Protein AF-A0A3S8U665-F1 (afdb_monomer)

Secondary structure (DSSP, 8-state):
--STTT-HHHHIIIIIHHHHHHHHHHHHH-HHHHHH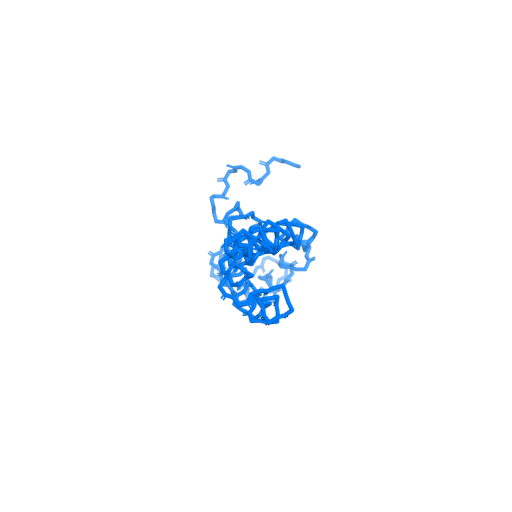HHHHHHHHHHHHHHHHHSPSSB-TTS-BHHHHHHHHHHHTHHHHHHHHHHHHHHHHHHHHHHHHTT--

Radius of gyration: 16.36 Å; Cα contacts (8 Å, |Δi|>4): 133; chains: 1; bounding box: 49×25×46 Å

Sequence (104 aa):
MGAVLHNPLVFVADFILPLVVALLLCLRWGPNRGIVFAVIPALVGVFVLFFFQVSPGVNPDGSGRVASAFGYMTSESIMWIASFLVGAALGSVIWKLRRSGGKG

Organism: NCBI:txid2494374

Mean predicted aligned error: 6.4 Å

Foldseek 3Di:
DPPCVVDVLSVCLQAPLLLQQLQVQCLVPNQPRSLVNSPVSNLVSSLVSLLVVFDQDQPPVRDHSNVVSVVCCVVSVVRSVVNNVNSNVNSNVNNVVVVVVVPD

Structure (mmCIF, N/CA/C/O backbone):
data_AF-A0A3S8U665-F1
#
_entry.id   AF-A0A3S8U665-F1
#
loop_
_atom_site.group_PDB
_atom_site.id
_atom_site.type_symbol
_atom_site.label_atom_id
_atom_site.label_alt_id
_atom_site.label_comp_id
_atom_site.label_asym_id
_atom_site.label_entity_id
_atom_site.label_seq_id
_atom_site.pdbx_PDB_ins_code
_atom_site.Cartn_x
_atom_site.Cartn_y
_atom_site.Cartn_z
_atom_site.occupancy
_atom_site.B_iso_or_equiv
_atom_site.auth_seq_id
_atom_site.auth_comp_id
_atom_site.auth_asym_id
_atom_site.auth_atom_id
_atom_site.pdbx_PDB_model_num
ATOM 1 N N . MET A 1 1 ? 17.014 12.722 -1.456 1.00 42.72 1 MET A N 1
ATOM 2 C CA . MET A 1 1 ? 15.638 13.082 -1.034 1.00 42.72 1 MET A CA 1
ATOM 3 C C . MET A 1 1 ? 14.952 14.117 -1.947 1.00 42.72 1 MET A C 1
ATOM 5 O O . MET A 1 1 ? 13.918 14.636 -1.565 1.00 42.72 1 MET A O 1
ATOM 9 N N . GLY A 1 2 ? 15.461 14.401 -3.161 1.00 43.38 2 GLY A N 1
ATOM 10 C CA . GLY A 1 2 ? 14.847 15.375 -4.086 1.00 43.38 2 GLY A CA 1
ATOM 11 C C . GLY A 1 2 ? 13.966 14.786 -5.198 1.00 43.38 2 GLY A C 1
ATOM 12 O O . GLY A 1 2 ? 13.278 15.535 -5.868 1.00 43.38 2 GLY A O 1
ATOM 13 N N . ALA 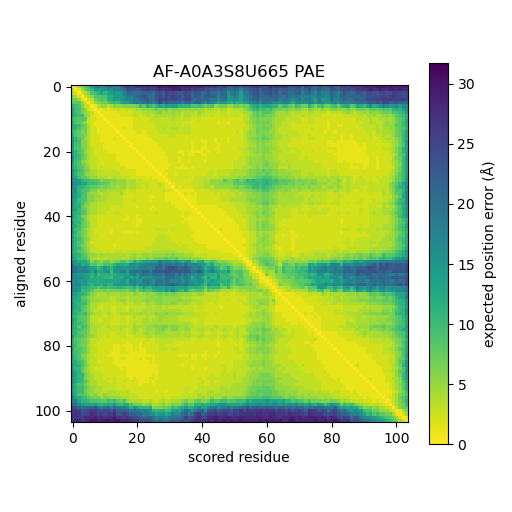A 1 3 ? 13.956 13.465 -5.414 1.00 50.31 3 ALA A N 1
ATOM 14 C CA . ALA A 1 3 ? 13.250 12.856 -6.553 1.00 50.31 3 ALA A CA 1
ATOM 15 C C . ALA A 1 3 ? 11.736 12.655 -6.325 1.00 50.31 3 ALA A C 1
ATOM 17 O O . ALA A 1 3 ? 10.954 12.692 -7.272 1.00 50.31 3 ALA A O 1
ATOM 18 N N . VAL A 1 4 ? 11.321 12.493 -5.065 1.00 51.25 4 VAL A N 1
ATOM 19 C CA . VAL A 1 4 ? 9.952 12.106 -4.673 1.00 51.25 4 VAL A CA 1
ATOM 20 C C . VAL A 1 4 ? 8.900 13.157 -5.060 1.00 51.25 4 VAL A C 1
ATOM 22 O O . VAL A 1 4 ? 7.766 12.809 -5.367 1.00 51.25 4 VAL A O 1
ATOM 25 N N . LEU A 1 5 ? 9.275 14.441 -5.102 1.00 53.88 5 LEU A N 1
ATOM 26 C CA . LEU A 1 5 ? 8.357 15.545 -5.422 1.00 53.88 5 LEU A CA 1
ATOM 27 C C . LEU A 1 5 ? 8.282 15.888 -6.919 1.00 53.88 5 LEU A C 1
ATOM 29 O O . LEU A 1 5 ? 7.372 16.604 -7.325 1.00 53.88 5 LEU A O 1
ATOM 33 N N . HIS A 1 6 ? 9.206 15.390 -7.748 1.00 62.78 6 HIS A N 1
ATOM 34 C CA . HIS A 1 6 ? 9.265 15.747 -9.172 1.00 62.78 6 HIS A CA 1
ATOM 35 C C . HIS A 1 6 ? 8.542 14.752 -10.085 1.00 62.78 6 HIS A C 1
ATOM 37 O O . HIS A 1 6 ? 8.178 15.114 -11.203 1.00 62.78 6 HIS A O 1
ATOM 43 N N . ASN A 1 7 ? 8.307 13.518 -9.624 1.00 78.12 7 ASN A N 1
ATOM 44 C CA . ASN A 1 7 ? 7.566 12.518 -10.384 1.00 78.12 7 ASN A CA 1
ATOM 45 C C . ASN A 1 7 ? 6.221 12.211 -9.698 1.00 78.12 7 ASN A C 1
ATOM 47 O O . ASN A 1 7 ? 6.203 11.528 -8.671 1.00 78.12 7 ASN A O 1
ATOM 51 N N . PRO A 1 8 ? 5.086 12.672 -10.259 1.00 84.19 8 PRO A N 1
ATOM 52 C CA . PRO A 1 8 ? 3.780 12.489 -9.632 1.00 84.19 8 PRO A CA 1
ATOM 53 C C . PRO A 1 8 ? 3.405 11.010 -9.481 1.00 84.19 8 PRO A C 1
ATOM 55 O O . PRO A 1 8 ? 2.695 10.659 -8.544 1.00 84.19 8 PRO A O 1
ATOM 58 N N . LEU A 1 9 ? 3.907 10.121 -10.346 1.00 86.31 9 LEU A N 1
ATOM 59 C CA . LEU A 1 9 ? 3.642 8.687 -10.228 1.00 86.31 9 LEU A CA 1
ATOM 60 C C . LEU A 1 9 ? 4.358 8.069 -9.024 1.00 86.31 9 LEU A C 1
ATOM 62 O O . LEU A 1 9 ? 3.783 7.185 -8.393 1.00 86.31 9 LEU A O 1
ATOM 66 N N . VAL A 1 10 ? 5.575 8.528 -8.703 1.00 86.50 10 VAL A N 1
ATOM 67 C CA . VAL A 1 10 ? 6.343 8.059 -7.531 1.00 86.50 10 VAL A CA 1
ATOM 68 C C . VAL A 1 10 ? 5.597 8.449 -6.268 1.00 86.50 10 VAL A C 1
ATOM 70 O O . VAL A 1 10 ? 5.264 7.596 -5.455 1.00 86.50 10 VAL A O 1
ATOM 73 N N . PHE A 1 11 ? 5.199 9.717 -6.171 1.00 89.69 11 PHE A N 1
ATOM 74 C CA . PHE A 1 11 ? 4.417 10.202 -5.040 1.00 89.69 11 PHE A CA 1
ATOM 75 C C . PHE A 1 11 ? 3.097 9.431 -4.855 1.00 89.69 11 PHE A C 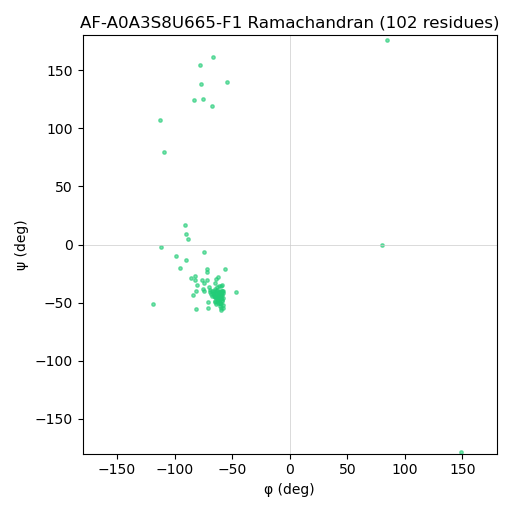1
ATOM 77 O O . PHE A 1 11 ? 2.714 9.085 -3.735 1.00 89.69 11 PHE A O 1
ATOM 84 N N . VAL A 1 12 ? 2.393 9.125 -5.949 1.00 92.50 12 VAL A N 1
ATOM 85 C CA . VAL A 1 12 ? 1.149 8.348 -5.875 1.00 92.50 12 VAL A CA 1
ATOM 86 C C . VAL A 1 12 ? 1.411 6.906 -5.433 1.00 92.50 12 VAL A C 1
ATOM 88 O O . VAL A 1 12 ? 0.637 6.393 -4.624 1.00 92.50 12 VAL A O 1
ATOM 91 N N . ALA A 1 13 ? 2.480 6.272 -5.920 1.00 92.00 13 ALA A N 1
ATOM 92 C CA . ALA A 1 13 ? 2.859 4.913 -5.535 1.00 92.00 13 ALA A CA 1
ATOM 93 C C . ALA A 1 13 ? 3.285 4.830 -4.062 1.00 92.00 13 ALA A C 1
ATOM 95 O O . ALA A 1 13 ? 2.856 3.923 -3.353 1.00 92.00 13 ALA A O 1
ATOM 96 N N . ASP A 1 14 ? 4.057 5.808 -3.592 1.00 92.06 14 ASP A N 1
ATOM 97 C CA . ASP A 1 14 ? 4.641 5.798 -2.251 1.00 92.06 14 ASP A CA 1
ATOM 98 C C . ASP A 1 14 ? 3.666 6.242 -1.161 1.00 92.06 14 AS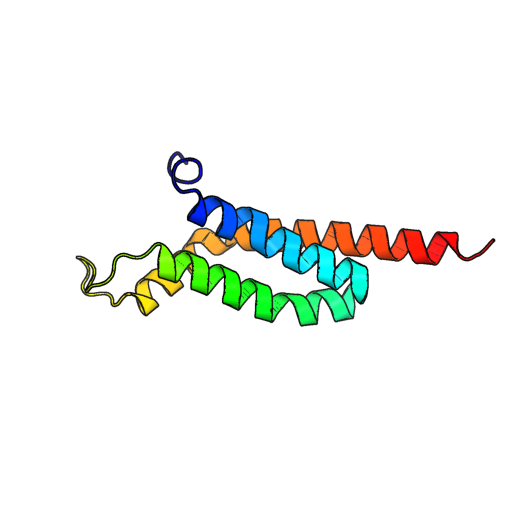P A C 1
ATOM 100 O O . ASP A 1 14 ? 3.705 5.737 -0.039 1.00 92.06 14 ASP A O 1
ATOM 104 N N . PHE A 1 15 ? 2.772 7.185 -1.462 1.00 94.38 15 PHE A N 1
ATOM 105 C CA . PHE A 1 15 ? 1.948 7.819 -0.430 1.00 94.38 15 PHE A CA 1
ATOM 106 C C . PHE A 1 15 ? 0.463 7.601 -0.633 1.00 94.38 15 PHE A C 1
ATOM 108 O O . PHE A 1 15 ? -0.233 7.188 0.292 1.00 94.38 15 PHE A O 1
ATOM 115 N N . ILE A 1 16 ? -0.047 7.883 -1.827 1.00 95.44 16 ILE A N 1
ATOM 116 C CA . ILE A 1 16 ? -1.491 8.042 -2.016 1.00 95.44 16 ILE A CA 1
ATOM 117 C C . ILE A 1 16 ? -2.189 6.696 -2.154 1.00 95.44 16 ILE A C 1
ATOM 119 O O . ILE A 1 16 ? -3.117 6.394 -1.402 1.00 95.44 16 ILE A O 1
ATOM 123 N N . LEU A 1 17 ? -1.747 5.876 -3.101 1.00 96.12 17 LEU A N 1
ATOM 124 C CA . LEU A 1 17 ? -2.371 4.596 -3.397 1.00 96.12 17 LEU A CA 1
ATOM 125 C C . LEU A 1 17 ? -2.381 3.646 -2.181 1.00 96.12 17 LEU A C 1
ATOM 127 O O . LEU A 1 17 ? -3.476 3.223 -1.796 1.00 96.12 17 LEU A O 1
ATOM 131 N N . PRO A 1 18 ? -1.236 3.307 -1.550 1.00 96.44 18 PRO A N 1
ATOM 132 C CA . PRO A 1 18 ? -1.219 2.389 -0.410 1.00 96.44 18 PRO A CA 1
ATOM 133 C C . PRO A 1 18 ? -2.087 2.889 0.751 1.00 96.44 18 PRO A C 1
ATOM 135 O O . PRO A 1 18 ? -2.818 2.100 1.354 1.00 96.44 18 PRO A O 1
ATOM 138 N N . LEU A 1 19 ? -2.068 4.198 1.025 1.00 97.56 19 LEU A N 1
ATOM 139 C CA . LEU A 1 19 ? -2.868 4.818 2.079 1.00 97.56 19 LEU A CA 1
ATOM 140 C C . LEU A 1 19 ? -4.364 4.700 1.795 1.00 97.56 19 LEU A C 1
ATOM 142 O O . LEU A 1 19 ? -5.116 4.251 2.660 1.00 97.56 19 LEU A O 1
ATOM 146 N N . VAL A 1 20 ? -4.810 5.090 0.598 1.00 97.50 20 VAL A N 1
ATOM 147 C CA . VAL A 1 20 ? -6.235 5.099 0.236 1.00 97.50 20 VAL A CA 1
ATOM 148 C C . VAL A 1 20 ? -6.790 3.679 0.195 1.00 97.50 20 VAL A C 1
ATOM 150 O O . VAL A 1 20 ? -7.864 3.430 0.746 1.00 97.50 20 VAL A O 1
ATOM 153 N N . VAL A 1 21 ? -6.054 2.733 -0.396 1.00 97.50 21 VAL A N 1
ATOM 154 C CA . VAL A 1 21 ? -6.464 1.323 -0.455 1.00 97.50 21 VAL A CA 1
ATOM 155 C C . VAL A 1 21 ? -6.618 0.753 0.956 1.00 97.50 21 VAL A C 1
ATOM 157 O O . VAL A 1 21 ? -7.675 0.215 1.289 1.00 97.50 21 VAL A O 1
ATOM 160 N N . ALA A 1 22 ? -5.613 0.925 1.818 1.00 96.69 22 ALA A N 1
ATOM 161 C CA . ALA A 1 22 ? -5.673 0.441 3.193 1.00 96.69 22 ALA A CA 1
ATOM 162 C C . ALA A 1 22 ? -6.810 1.093 3.991 1.00 96.69 22 ALA A C 1
ATOM 164 O O . ALA A 1 22 ? -7.570 0.405 4.675 1.00 96.69 22 ALA A O 1
ATOM 165 N N . LEU A 1 23 ? -6.964 2.413 3.867 1.00 97.25 23 LEU A N 1
ATOM 166 C CA . LEU A 1 23 ? -7.993 3.175 4.565 1.00 97.25 23 LEU A CA 1
ATOM 167 C C . LEU A 1 23 ? -9.389 2.700 4.185 1.00 97.25 23 LEU A C 1
ATOM 169 O O . LEU A 1 23 ? -10.173 2.367 5.073 1.00 97.25 23 LEU A O 1
ATOM 173 N N . LEU A 1 24 ? -9.710 2.642 2.891 1.00 97.25 24 LEU A N 1
ATOM 174 C CA . LEU A 1 24 ? -11.056 2.304 2.424 1.00 97.25 24 LEU A CA 1
ATOM 175 C C . LEU A 1 24 ? -11.450 0.875 2.805 1.00 97.25 24 LEU A C 1
ATOM 177 O O . LEU A 1 24 ? -12.577 0.634 3.247 1.00 97.25 24 LEU A O 1
ATOM 181 N N . LEU A 1 25 ? -10.521 -0.071 2.680 1.00 96.75 25 LEU A N 1
ATOM 182 C CA . LEU A 1 25 ? -10.801 -1.475 2.963 1.00 96.75 25 LEU A CA 1
ATOM 183 C C . LEU A 1 25 ? -10.907 -1.726 4.481 1.00 96.75 25 LEU A C 1
ATOM 185 O O . LEU A 1 25 ? -11.841 -2.401 4.926 1.00 96.75 25 LEU A O 1
ATOM 189 N N . CYS A 1 26 ? -10.053 -1.109 5.306 1.00 95.62 26 CYS A N 1
ATOM 190 C CA . CYS A 1 26 ? -10.200 -1.145 6.769 1.00 95.62 26 CYS A CA 1
ATOM 191 C C . CYS A 1 26 ? -11.474 -0.442 7.248 1.00 95.62 26 CYS A C 1
ATOM 193 O O . CYS A 1 26 ? -12.160 -0.947 8.137 1.00 95.62 26 CYS A O 1
ATOM 195 N N . LEU A 1 27 ? -11.847 0.677 6.626 1.00 94.25 27 LEU A N 1
ATOM 196 C CA . LEU A 1 27 ? -13.092 1.385 6.921 1.00 94.25 27 LEU A CA 1
ATOM 197 C C . LEU A 1 27 ? -14.329 0.532 6.594 1.00 94.25 27 LEU A C 1
ATOM 199 O O . LEU A 1 27 ? -15.333 0.601 7.303 1.00 94.25 27 LEU A O 1
ATOM 203 N N . ARG A 1 28 ? -14.281 -0.270 5.523 1.00 94.06 28 ARG A N 1
ATOM 204 C CA . ARG A 1 28 ? -15.426 -1.059 5.045 1.00 94.06 28 ARG A CA 1
ATOM 205 C C . ARG A 1 28 ? -15.587 -2.399 5.763 1.00 94.06 28 ARG A C 1
ATOM 207 O O . ARG A 1 28 ? -16.720 -2.760 6.096 1.00 94.06 28 ARG A O 1
ATOM 214 N N . TRP A 1 29 ? -14.496 -3.131 5.988 1.00 92.88 29 TRP A N 1
ATOM 215 C CA . TRP A 1 29 ? -14.517 -4.499 6.536 1.00 92.88 29 TRP A CA 1
ATOM 216 C C . TRP A 1 29 ? -13.923 -4.626 7.947 1.00 92.88 29 TRP A C 1
ATOM 218 O O . TRP A 1 29 ? -13.983 -5.709 8.535 1.00 92.88 29 TRP A O 1
ATOM 228 N N . GLY A 1 30 ? -13.411 -3.536 8.518 1.00 91.56 30 GLY A N 1
ATOM 229 C CA . GLY A 1 30 ? -12.744 -3.520 9.818 1.00 91.56 30 GLY A CA 1
ATOM 230 C C . GLY A 1 30 ? -11.259 -3.903 9.738 1.00 91.56 30 GLY A C 1
ATOM 231 O O . GLY A 1 30 ? -10.782 -4.290 8.673 1.00 91.56 30 GLY A O 1
ATOM 232 N N . PRO A 1 31 ? -10.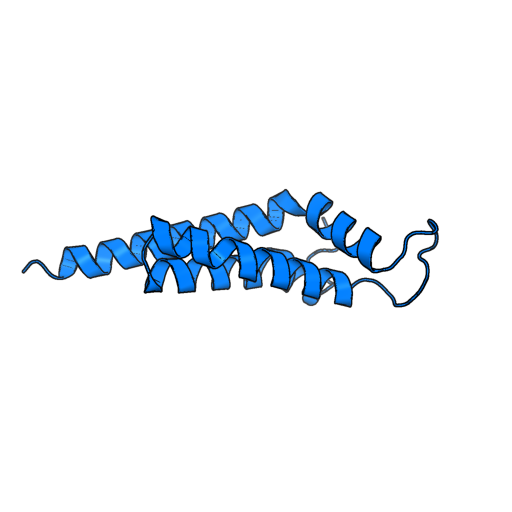525 -3.833 10.864 1.00 90.75 31 PRO A N 1
ATOM 233 C CA . PRO A 1 31 ? -9.066 -3.978 10.900 1.00 90.75 31 PRO A CA 1
ATOM 234 C C . PRO A 1 31 ? -8.567 -5.314 10.335 1.00 90.75 31 PRO A C 1
ATOM 236 O O . PRO A 1 31 ? -7.740 -5.335 9.434 1.00 90.75 31 PRO A O 1
ATOM 239 N N . ASN A 1 32 ? -9.100 -6.443 10.812 1.00 92.25 32 ASN A N 1
ATOM 240 C CA . ASN A 1 32 ? -8.534 -7.752 10.466 1.00 92.25 32 ASN A CA 1
ATOM 241 C C . ASN A 1 32 ? -8.800 -8.129 9.001 1.00 92.25 32 ASN A C 1
ATOM 243 O O . ASN A 1 32 ? -7.886 -8.501 8.275 1.00 92.25 32 ASN A O 1
ATOM 247 N N . ARG A 1 33 ? -10.057 -8.020 8.552 1.00 92.94 33 ARG A N 1
ATOM 248 C CA . ARG A 1 33 ? -10.433 -8.365 7.170 1.00 92.94 33 ARG A CA 1
ATOM 249 C C . ARG A 1 33 ? -9.979 -7.300 6.177 1.00 92.94 33 ARG A C 1
ATOM 251 O O . ARG A 1 33 ? -9.538 -7.643 5.089 1.00 92.94 33 ARG A O 1
ATOM 258 N N . GLY A 1 34 ? -10.063 -6.027 6.559 1.00 92.81 34 GLY A N 1
ATOM 259 C CA . GLY A 1 34 ? -9.667 -4.907 5.715 1.00 92.81 34 GLY A CA 1
ATOM 260 C C . GLY A 1 34 ? -8.189 -4.942 5.355 1.00 92.81 34 GLY A C 1
ATOM 261 O O . GLY A 1 34 ? -7.878 -4.807 4.179 1.00 92.81 34 GLY A O 1
ATOM 262 N N . ILE A 1 35 ? -7.298 -5.223 6.315 1.00 94.94 35 ILE A N 1
ATOM 263 C CA . ILE A 1 35 ? -5.860 -5.368 6.035 1.00 94.94 35 ILE A CA 1
ATOM 264 C C . ILE A 1 35 ? -5.619 -6.506 5.042 1.00 94.94 35 ILE A C 1
ATOM 266 O O . ILE A 1 35 ? -4.965 -6.292 4.027 1.00 94.94 35 ILE A O 1
ATOM 270 N N . VAL A 1 36 ? -6.183 -7.693 5.288 1.00 94.56 36 VAL A N 1
ATOM 271 C CA . VAL A 1 36 ? -5.991 -8.861 4.409 1.00 94.56 36 VAL A CA 1
ATOM 272 C C . VAL A 1 36 ? -6.465 -8.568 2.985 1.00 94.56 36 VAL A C 1
ATOM 274 O O . VAL A 1 36 ? -5.760 -8.875 2.026 1.00 94.56 36 VAL A O 1
ATOM 277 N N . PHE A 1 37 ? -7.621 -7.918 2.836 1.00 94.25 37 PHE A N 1
ATOM 278 C CA . PHE A 1 37 ? -8.131 -7.526 1.523 1.00 94.25 37 PHE A CA 1
ATOM 279 C C . PHE A 1 37 ? -7.351 -6.374 0.886 1.00 94.25 37 PHE A C 1
ATOM 281 O O . PHE A 1 37 ? -7.413 -6.228 -0.330 1.00 94.25 37 PHE A O 1
ATOM 288 N N . ALA A 1 38 ? -6.621 -5.575 1.667 1.00 94.88 38 ALA A N 1
ATOM 289 C CA . ALA A 1 38 ? -5.862 -4.426 1.182 1.00 94.88 38 ALA A CA 1
ATOM 290 C C . ALA A 1 38 ? -4.470 -4.754 0.673 1.00 94.88 38 ALA A C 1
ATOM 292 O O . ALA A 1 38 ? -3.986 -4.060 -0.219 1.00 94.88 38 ALA A O 1
ATOM 293 N N . VAL A 1 39 ? -3.842 -5.806 1.195 1.00 95.00 39 VAL A N 1
ATOM 294 C CA . VAL A 1 39 ? -2.466 -6.164 0.832 1.00 95.00 39 VAL A CA 1
ATOM 295 C C . VAL A 1 39 ? -2.333 -6.402 -0.671 1.00 95.00 39 VAL A C 1
ATOM 297 O O . VAL A 1 39 ? -1.524 -5.750 -1.320 1.00 95.00 39 VAL A O 1
ATOM 300 N N . ILE A 1 40 ? -3.152 -7.284 -1.248 1.00 95.00 40 ILE A N 1
ATOM 301 C CA . ILE A 1 40 ? -3.061 -7.631 -2.675 1.00 95.00 40 ILE A CA 1
ATOM 302 C C . ILE A 1 40 ? -3.262 -6.408 -3.592 1.00 95.00 40 ILE A C 1
ATOM 304 O O . ILE A 1 40 ? -2.379 -6.144 -4.406 1.00 95.00 40 ILE A O 1
ATOM 308 N N . PRO A 1 41 ? -4.357 -5.629 -3.491 1.00 95.75 41 PRO A N 1
ATOM 309 C CA . PRO A 1 41 ? -4.556 -4.474 -4.363 1.00 95.75 41 PRO A CA 1
ATOM 310 C C . PRO A 1 41 ? -3.512 -3.372 -4.148 1.00 95.75 41 PRO A C 1
ATOM 312 O O . PRO A 1 41 ? -3.132 -2.723 -5.121 1.00 95.75 41 PRO A O 1
ATOM 315 N N . ALA A 1 42 ? -3.011 -3.178 -2.921 1.00 95.88 42 ALA A N 1
ATOM 316 C CA . ALA A 1 42 ? -1.927 -2.231 -2.670 1.00 95.88 42 ALA A CA 1
ATOM 317 C C . ALA A 1 42 ? -0.632 -2.676 -3.366 1.00 95.88 42 ALA A C 1
ATOM 319 O O . ALA A 1 42 ? -0.050 -1.892 -4.108 1.00 95.88 42 ALA A O 1
ATOM 320 N N . LEU A 1 43 ? -0.228 -3.943 -3.207 1.00 95.00 43 LEU A N 1
ATOM 321 C CA . LEU A 1 43 ? 0.960 -4.496 -3.869 1.00 95.00 43 LEU A CA 1
ATOM 322 C C . LEU A 1 43 ? 0.854 -4.399 -5.395 1.00 95.00 43 LEU A C 1
ATOM 324 O O . LEU A 1 43 ? 1.783 -3.929 -6.048 1.00 95.00 43 LEU A O 1
ATOM 328 N N . VAL A 1 44 ? -0.287 -4.805 -5.959 1.00 96.31 44 VAL A N 1
ATOM 329 C CA . VAL A 1 44 ? -0.523 -4.761 -7.409 1.00 96.31 44 VAL A CA 1
ATOM 330 C C . VAL A 1 44 ? -0.476 -3.326 -7.920 1.00 96.31 44 VAL A C 1
ATOM 332 O O . VAL A 1 44 ? 0.195 -3.058 -8.912 1.00 96.31 44 VAL A O 1
ATOM 335 N N . GLY A 1 45 ? -1.157 -2.391 -7.260 1.00 94.69 45 GLY A N 1
ATOM 336 C CA . GLY A 1 45 ? -1.189 -1.014 -7.736 1.00 94.69 45 GLY A CA 1
ATOM 337 C C . GLY A 1 45 ? 0.166 -0.309 -7.601 1.00 94.69 45 GLY A C 1
ATOM 338 O O . GLY A 1 45 ? 0.565 0.386 -8.532 1.00 94.69 45 GLY A O 1
ATOM 339 N N . VAL A 1 46 ? 0.911 -0.535 -6.510 1.00 94.50 46 VAL A N 1
ATOM 340 C CA . VAL A 1 46 ? 2.279 -0.007 -6.344 1.00 94.50 46 VAL A CA 1
ATOM 341 C C . VAL A 1 46 ? 3.187 -0.551 -7.447 1.00 94.50 46 VAL A C 1
ATOM 343 O O . VAL A 1 46 ? 3.865 0.221 -8.126 1.00 94.50 46 VAL A O 1
ATOM 346 N N . PHE A 1 47 ? 3.134 -1.861 -7.701 1.00 93.88 47 PHE A N 1
ATOM 347 C CA . PHE A 1 47 ? 3.897 -2.489 -8.777 1.00 93.88 47 PHE A CA 1
ATOM 348 C C . PHE A 1 47 ? 3.549 -1.910 -10.155 1.00 93.88 47 PHE A C 1
ATOM 350 O O . PHE A 1 47 ? 4.447 -1.577 -10.924 1.00 93.88 47 PHE A O 1
ATOM 357 N N . VAL A 1 48 ? 2.261 -1.750 -10.473 1.00 93.94 48 VAL A N 1
ATOM 358 C CA . VAL A 1 48 ? 1.804 -1.190 -11.757 1.00 93.94 48 VAL A CA 1
ATOM 359 C C . VAL A 1 48 ? 2.279 0.254 -11.936 1.00 93.94 48 VAL A C 1
ATOM 361 O O . VAL A 1 48 ? 2.722 0.623 -13.025 1.00 93.94 48 VAL A O 1
ATOM 364 N N . LEU A 1 49 ? 2.233 1.070 -10.882 1.00 92.56 49 LEU A N 1
ATOM 365 C CA . LEU A 1 49 ? 2.713 2.450 -10.942 1.00 92.56 49 LEU A CA 1
ATOM 366 C C . LEU A 1 49 ? 4.226 2.511 -11.166 1.00 92.56 49 LEU A C 1
ATOM 368 O O . LEU A 1 49 ? 4.665 3.252 -12.045 1.00 92.56 49 LEU A O 1
ATOM 372 N N . PHE A 1 50 ? 5.014 1.696 -10.459 1.00 90.81 50 PHE A N 1
ATOM 373 C CA . PHE A 1 50 ? 6.453 1.593 -10.720 1.00 90.81 50 PHE A CA 1
ATOM 374 C C . PHE A 1 50 ? 6.744 1.051 -12.120 1.00 90.81 50 PHE A C 1
ATOM 376 O O . PHE A 1 50 ? 7.606 1.575 -12.819 1.00 90.81 50 PHE A O 1
ATOM 383 N N . PHE A 1 51 ? 5.978 0.072 -12.599 1.00 90.62 51 PHE A N 1
ATOM 384 C CA . PHE A 1 51 ? 6.112 -0.443 -13.958 1.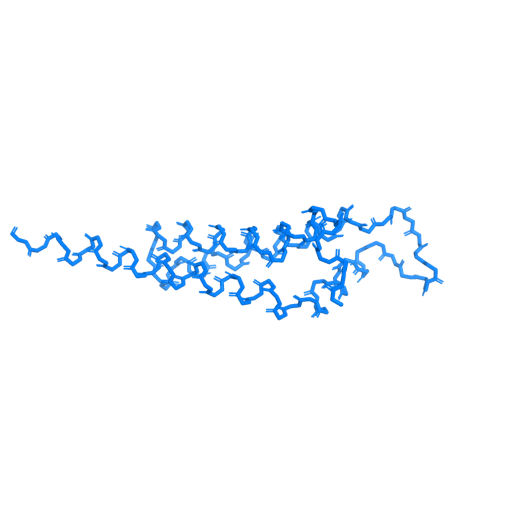00 90.62 51 PHE A CA 1
ATOM 385 C C . PHE A 1 51 ? 5.907 0.651 -15.013 1.00 90.62 51 PHE A C 1
ATOM 387 O O . PHE A 1 51 ? 6.643 0.704 -16.002 1.00 90.62 51 PHE A O 1
ATOM 394 N N . PHE A 1 52 ? 4.948 1.557 -14.810 1.00 88.75 52 PHE A N 1
ATOM 395 C CA . PHE A 1 52 ? 4.738 2.696 -15.705 1.00 88.75 52 PHE A CA 1
ATOM 396 C C . PHE A 1 52 ? 5.815 3.778 -15.611 1.00 88.75 52 PHE A C 1
ATOM 398 O O . PHE A 1 52 ? 6.019 4.487 -16.592 1.00 88.75 52 PHE A O 1
ATOM 405 N N . GLN A 1 53 ? 6.530 3.874 -14.492 1.00 85.25 53 GLN A N 1
ATOM 406 C CA . GLN A 1 53 ? 7.661 4.794 -14.348 1.00 85.25 53 GLN A CA 1
ATOM 407 C C . GLN A 1 53 ? 8.924 4.301 -15.058 1.00 85.25 53 GLN A C 1
ATOM 409 O O . GLN A 1 53 ? 9.724 5.117 -15.509 1.00 85.25 53 GLN A O 1
ATOM 414 N N . VAL A 1 54 ? 9.116 2.984 -15.162 1.00 84.12 54 VAL A N 1
ATOM 415 C CA . VAL A 1 54 ? 10.279 2.417 -15.852 1.00 84.12 54 VAL A CA 1
ATOM 416 C C . VAL A 1 54 ? 10.102 2.545 -17.365 1.00 84.12 54 VAL A C 1
ATOM 418 O O . VAL A 1 54 ? 9.110 2.069 -17.930 1.00 84.12 54 VAL A O 1
ATOM 421 N N . SER A 1 55 ? 11.091 3.158 -18.021 1.00 77.38 55 SER A N 1
ATOM 422 C CA . SER A 1 55 ? 11.133 3.320 -19.474 1.00 77.38 55 SER A CA 1
ATOM 423 C C . SER A 1 55 ? 10.987 1.977 -20.205 1.00 77.38 55 SER A C 1
ATOM 425 O O . SER A 1 55 ? 11.562 0.970 -19.783 1.00 77.38 55 SER A O 1
ATOM 427 N N . PRO A 1 56 ? 10.231 1.925 -21.315 1.00 65.81 56 PRO A N 1
ATOM 428 C CA . PRO A 1 56 ? 10.150 0.726 -22.136 1.00 65.81 56 PRO A CA 1
ATOM 429 C C . PRO A 1 56 ? 11.501 0.456 -22.817 1.00 65.81 56 PRO A C 1
ATOM 431 O O . PRO A 1 56 ? 11.986 1.277 -23.589 1.00 65.81 56 PRO A O 1
ATOM 434 N N . GLY A 1 57 ? 12.103 -0.698 -22.526 1.00 66.88 57 GLY A N 1
ATOM 435 C CA . GLY A 1 57 ? 13.400 -1.107 -23.064 1.00 66.88 57 GLY A CA 1
ATOM 436 C C . GLY A 1 57 ? 14.183 -1.975 -22.082 1.00 66.88 57 GLY A C 1
ATOM 437 O O . GLY A 1 57 ? 13.695 -2.304 -20.999 1.00 66.88 57 GLY A O 1
ATOM 438 N N . VAL A 1 58 ? 15.393 -2.359 -22.485 1.00 63.78 58 VAL A N 1
ATOM 439 C CA . VAL A 1 58 ? 16.401 -2.893 -21.565 1.00 63.78 58 VAL A CA 1
ATOM 440 C C . VAL A 1 58 ? 17.091 -1.693 -20.929 1.00 63.78 58 VAL A C 1
ATOM 442 O O . VAL A 1 58 ? 17.567 -0.807 -21.642 1.00 63.78 58 VAL A O 1
ATOM 445 N N . ASN A 1 59 ? 17.094 -1.636 -19.602 1.00 67.81 59 ASN A N 1
ATOM 446 C CA . ASN A 1 59 ? 17.774 -0.574 -18.874 1.00 67.81 59 ASN A CA 1
ATOM 447 C C . ASN A 1 59 ? 19.300 -0.674 -19.070 1.00 67.81 59 ASN A C 1
ATOM 449 O O . ASN A 1 59 ? 19.799 -1.725 -19.474 1.00 67.81 59 ASN A O 1
ATOM 453 N N . PRO A 1 60 ? 20.070 0.398 -18.800 1.00 67.81 60 PRO A N 1
ATOM 454 C CA . PRO A 1 60 ? 21.522 0.414 -19.022 1.00 67.81 60 PRO A CA 1
ATOM 455 C C . PRO A 1 60 ? 22.288 -0.702 -18.291 1.00 67.81 60 PRO A C 1
AT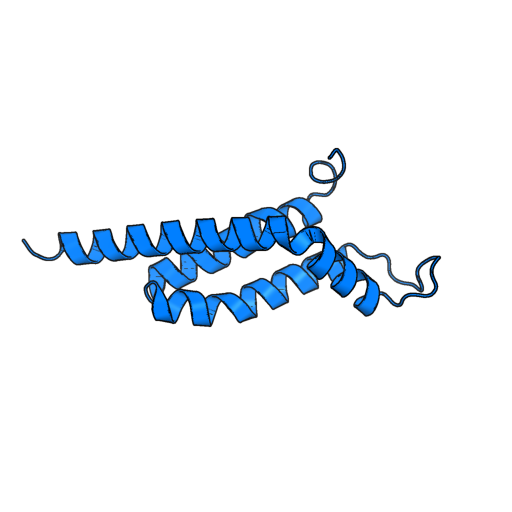OM 457 O O . PRO A 1 60 ? 23.399 -1.048 -18.677 1.00 67.81 60 PRO A O 1
ATOM 460 N N . ASP A 1 61 ? 21.688 -1.265 -17.244 1.00 73.56 61 ASP A N 1
ATOM 461 C CA . ASP A 1 61 ? 22.188 -2.374 -16.431 1.00 73.56 61 ASP A CA 1
ATOM 462 C C . ASP A 1 61 ? 21.795 -3.768 -16.967 1.00 73.56 61 ASP A C 1
ATOM 464 O O . ASP A 1 61 ? 22.056 -4.780 -16.319 1.00 73.56 61 ASP A O 1
ATOM 468 N N . GLY A 1 62 ? 21.150 -3.846 -18.136 1.00 72.31 62 GLY A N 1
ATOM 469 C CA . GLY A 1 62 ? 20.665 -5.096 -18.721 1.00 72.31 62 GLY A CA 1
ATOM 470 C C . GLY A 1 62 ? 19.343 -5.596 -18.129 1.00 72.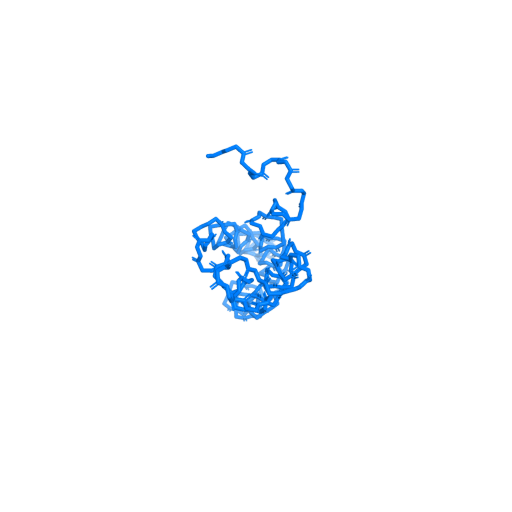31 62 GLY A C 1
ATOM 471 O O . GLY A 1 62 ? 18.836 -6.633 -18.565 1.00 72.31 62 GLY A O 1
ATOM 472 N N . SER A 1 63 ? 18.756 -4.887 -17.158 1.00 77.94 63 SER A N 1
ATOM 473 C CA . SER A 1 63 ? 17.508 -5.309 -16.528 1.00 77.94 63 SER A CA 1
ATOM 474 C C . SER A 1 63 ? 16.295 -5.023 -17.419 1.00 77.94 63 SER A C 1
ATOM 476 O O . SER A 1 63 ? 16.180 -3.983 -18.074 1.00 77.94 63 SER A O 1
ATOM 478 N N . GLY A 1 64 ? 15.366 -5.981 -17.463 1.00 84.00 64 GLY A N 1
ATOM 479 C CA . GLY A 1 64 ? 14.070 -5.795 -18.106 1.00 84.00 64 GLY A CA 1
ATOM 480 C C . GLY A 1 64 ? 13.121 -4.984 -17.224 1.00 84.00 64 GLY A C 1
ATOM 481 O O . GLY A 1 64 ? 13.194 -5.039 -15.998 1.00 84.00 64 GLY A O 1
ATOM 482 N N . ARG A 1 65 ? 12.158 -4.301 -17.847 1.00 86.75 65 ARG A N 1
ATOM 483 C CA . ARG A 1 65 ? 11.196 -3.399 -17.187 1.00 86.75 65 ARG A CA 1
ATOM 484 C C . ARG A 1 65 ? 10.535 -3.961 -15.918 1.00 86.75 65 ARG A C 1
ATOM 486 O O . ARG A 1 65 ? 10.376 -3.244 -14.935 1.00 86.75 65 ARG A O 1
ATOM 493 N N . VAL A 1 66 ? 10.166 -5.245 -15.931 1.00 89.06 66 VAL A N 1
ATOM 494 C CA . VAL A 1 66 ? 9.562 -5.944 -14.780 1.00 89.06 66 VAL A CA 1
ATOM 495 C C . VAL A 1 66 ? 10.534 -6.042 -13.605 1.00 89.06 66 VAL A C 1
ATOM 497 O O . VAL A 1 66 ? 10.147 -5.765 -12.473 1.00 89.06 66 VAL A O 1
ATOM 500 N N . ALA A 1 67 ? 11.791 -6.410 -13.868 1.00 88.06 67 ALA A N 1
ATOM 501 C CA . ALA A 1 67 ? 12.807 -6.576 -12.834 1.00 88.06 67 ALA A CA 1
ATOM 502 C C . ALA A 1 67 ? 13.118 -5.240 -12.152 1.00 88.06 67 ALA A C 1
ATOM 504 O O . ALA A 1 67 ? 13.188 -5.170 -10.928 1.00 88.06 67 ALA A O 1
ATOM 505 N N . SER A 1 68 ? 13.214 -4.162 -12.929 1.00 88.00 68 SER A N 1
ATOM 506 C CA . SER A 1 68 ? 13.477 -2.825 -12.393 1.00 88.00 68 SER A CA 1
ATOM 507 C C . SER A 1 68 ? 12.288 -2.289 -11.599 1.00 88.00 68 SER A C 1
ATOM 509 O O . SER A 1 68 ? 12.481 -1.748 -10.517 1.00 88.00 68 SER A O 1
ATOM 511 N N . ALA A 1 69 ? 11.052 -2.499 -12.070 1.00 89.62 69 ALA A N 1
ATOM 512 C CA . ALA A 1 69 ? 9.848 -2.124 -11.322 1.00 89.62 69 ALA A CA 1
ATOM 513 C C . ALA A 1 69 ? 9.770 -2.851 -9.971 1.00 89.62 69 ALA A C 1
ATOM 515 O O . ALA A 1 69 ? 9.438 -2.248 -8.951 1.00 89.62 69 ALA A O 1
ATOM 516 N N . PHE A 1 70 ? 10.133 -4.135 -9.955 1.00 91.50 70 PHE A N 1
ATOM 517 C CA . PHE A 1 70 ? 10.222 -4.909 -8.723 1.00 91.50 70 PHE A CA 1
ATOM 518 C C . PHE A 1 70 ? 11.333 -4.384 -7.801 1.00 91.50 70 PHE A C 1
ATOM 520 O O . PHE A 1 70 ? 11.121 -4.270 -6.598 1.00 91.50 70 PHE A O 1
ATOM 527 N N . GLY A 1 71 ? 12.483 -3.999 -8.363 1.00 89.50 71 GLY A N 1
ATOM 528 C CA . GLY A 1 71 ? 13.577 -3.357 -7.629 1.00 89.50 71 GLY A CA 1
ATOM 529 C C . GLY A 1 71 ? 13.183 -2.022 -6.988 1.00 89.50 71 GLY A C 1
ATOM 530 O O . GLY A 1 71 ? 13.536 -1.768 -5.841 1.00 89.50 71 GLY A O 1
ATOM 531 N N . TYR A 1 72 ? 12.397 -1.191 -7.677 1.00 88.38 72 TYR A N 1
ATOM 532 C CA . TYR A 1 72 ? 11.849 0.038 -7.089 1.00 88.38 72 TYR A CA 1
ATOM 533 C C . TYR A 1 72 ? 10.883 -0.262 -5.947 1.00 88.38 72 TYR A C 1
ATOM 535 O O . TYR A 1 72 ? 10.995 0.319 -4.870 1.00 88.38 72 TYR A O 1
ATOM 543 N N . MET A 1 73 ? 9.981 -1.222 -6.151 1.00 91.25 73 MET A N 1
ATOM 544 C CA . MET A 1 73 ? 9.013 -1.626 -5.136 1.00 91.25 73 MET A CA 1
ATOM 545 C C . MET A 1 73 ? 9.682 -2.134 -3.850 1.00 91.25 73 MET A C 1
ATOM 547 O O . MET A 1 73 ? 9.163 -1.890 -2.759 1.00 91.25 73 MET A O 1
ATOM 551 N N . THR A 1 74 ? 10.815 -2.833 -3.956 1.00 92.06 74 THR A N 1
ATOM 552 C CA . THR A 1 74 ? 11.574 -3.316 -2.794 1.00 92.06 74 THR A CA 1
ATOM 553 C C . THR A 1 74 ? 12.465 -2.237 -2.184 1.00 92.06 74 THR A C 1
ATOM 555 O O . THR A 1 74 ? 12.530 -2.144 -0.963 1.00 92.06 74 THR A O 1
ATOM 558 N N . SER A 1 75 ? 13.117 -1.400 -2.995 1.00 88.56 75 SER A N 1
ATOM 559 C CA . SER A 1 75 ? 13.970 -0.302 -2.519 1.00 88.56 75 SER A CA 1
ATOM 560 C C . SER A 1 75 ? 13.173 0.749 -1.744 1.00 88.56 75 SER A C 1
ATOM 562 O O . SER A 1 75 ? 13.567 1.157 -0.655 1.00 88.56 75 SER A O 1
ATOM 564 N N . GLU A 1 76 ? 12.017 1.149 -2.276 1.00 87.56 76 GLU A N 1
ATOM 565 C CA . GLU A 1 76 ? 11.153 2.176 -1.682 1.00 87.56 76 GLU A CA 1
ATOM 566 C C . GLU A 1 76 ? 10.109 1.586 -0.722 1.00 87.56 76 GLU A C 1
ATOM 568 O O . GLU A 1 76 ? 9.134 2.243 -0.343 1.00 87.56 76 GLU A O 1
ATOM 573 N N . SER A 1 77 ? 10.310 0.338 -0.277 1.00 90.75 77 SER A N 1
ATOM 574 C CA . SER A 1 77 ? 9.332 -0.379 0.543 1.00 90.75 77 SER A CA 1
ATOM 575 C C . SER A 1 77 ? 8.989 0.330 1.838 1.00 90.75 77 SER A C 1
ATOM 577 O O . SER A 1 77 ? 7.845 0.297 2.280 1.00 90.75 77 SER A O 1
ATOM 579 N N . ILE A 1 78 ? 9.963 1.008 2.438 1.00 93.50 78 ILE A N 1
ATOM 580 C CA . ILE A 1 78 ? 9.768 1.739 3.689 1.00 93.50 78 ILE A CA 1
ATOM 581 C C . ILE A 1 78 ? 8.693 2.822 3.522 1.00 93.50 78 ILE A C 1
ATOM 583 O O . ILE A 1 78 ? 7.850 2.971 4.408 1.00 93.50 78 ILE A O 1
ATOM 587 N N . MET A 1 79 ? 8.681 3.539 2.393 1.00 92.94 79 MET A N 1
ATOM 588 C CA . MET A 1 79 ? 7.741 4.639 2.169 1.00 92.94 79 MET A CA 1
ATOM 589 C C . MET A 1 79 ? 6.315 4.125 1.970 1.00 92.94 79 MET A C 1
ATOM 591 O O . MET A 1 79 ? 5.414 4.497 2.728 1.00 92.94 79 MET A O 1
ATOM 595 N N . TRP A 1 80 ? 6.106 3.214 1.016 1.00 93.94 80 TRP A N 1
ATOM 596 C CA . TRP A 1 80 ? 4.753 2.746 0.713 1.00 93.94 80 TRP A CA 1
ATOM 597 C C . TRP A 1 80 ? 4.165 1.844 1.803 1.00 93.94 80 TRP A C 1
ATOM 599 O O . TRP A 1 80 ? 2.956 1.904 2.048 1.00 93.94 80 TRP A O 1
ATOM 609 N N . ILE A 1 81 ? 4.987 1.073 2.530 1.00 96.25 81 ILE A N 1
ATOM 610 C CA . ILE A 1 81 ? 4.522 0.298 3.692 1.00 96.25 81 ILE A CA 1
ATOM 611 C C . ILE A 1 81 ? 4.101 1.238 4.824 1.00 96.25 81 ILE A C 1
ATOM 613 O O . ILE A 1 81 ? 3.040 1.032 5.415 1.00 96.25 81 ILE A O 1
ATOM 617 N N . ALA A 1 82 ? 4.877 2.284 5.125 1.00 96.50 82 ALA A N 1
ATOM 618 C CA . ALA A 1 82 ? 4.499 3.251 6.156 1.00 96.50 82 ALA A CA 1
ATOM 619 C C . ALA A 1 82 ? 3.158 3.926 5.820 1.00 96.50 82 ALA A C 1
ATOM 621 O O . ALA A 1 82 ? 2.256 3.964 6.661 1.00 96.50 82 ALA A O 1
ATOM 622 N N . SER A 1 83 ? 2.983 4.370 4.574 1.00 96.50 83 SER A N 1
ATOM 623 C CA . SER A 1 83 ? 1.729 4.958 4.088 1.00 96.50 83 SER A CA 1
ATOM 624 C C . SER A 1 83 ? 0.547 3.987 4.180 1.00 96.50 83 SER A C 1
ATOM 626 O O . SER A 1 83 ? -0.537 4.364 4.636 1.00 96.50 83 SER A O 1
ATOM 628 N N . PHE A 1 84 ? 0.759 2.716 3.821 1.00 97.62 84 PHE A N 1
ATOM 629 C CA . PHE A 1 84 ? -0.236 1.651 3.973 1.00 97.62 84 PHE A CA 1
ATOM 630 C C . PHE A 1 84 ? -0.661 1.481 5.437 1.00 97.62 84 PHE A C 1
ATOM 632 O O . PHE A 1 84 ? -1.855 1.446 5.742 1.00 97.62 84 PHE A O 1
ATOM 639 N N . LEU A 1 85 ? 0.303 1.407 6.359 1.00 97.25 85 LEU A N 1
ATOM 640 C CA . LEU A 1 85 ? 0.037 1.225 7.786 1.00 97.25 85 LEU A CA 1
ATOM 641 C C . LEU A 1 85 ? -0.725 2.411 8.382 1.00 97.25 85 LEU A C 1
ATOM 643 O O . LEU A 1 85 ? -1.657 2.203 9.160 1.00 97.25 85 LEU A O 1
ATOM 647 N N . VAL A 1 86 ? -0.391 3.640 7.980 1.00 97.88 86 VAL A N 1
ATOM 648 C CA . VAL A 1 86 ? -1.129 4.847 8.383 1.00 97.88 86 VAL A CA 1
ATOM 649 C C . VAL A 1 86 ? -2.576 4.783 7.892 1.00 97.88 86 VAL A C 1
ATOM 651 O O . VAL A 1 86 ? -3.501 4.970 8.686 1.00 97.88 86 VAL A O 1
ATOM 654 N N . GLY A 1 87 ? -2.797 4.447 6.617 1.00 97.00 87 GLY A N 1
ATOM 655 C CA . GLY A 1 87 ? -4.142 4.266 6.064 1.00 97.00 87 GLY A CA 1
ATOM 656 C C . GLY A 1 87 ? -4.939 3.190 6.808 1.00 97.00 87 GLY A C 1
ATOM 657 O O . GLY A 1 87 ? -6.081 3.423 7.215 1.00 97.00 87 GLY A O 1
ATOM 658 N N . ALA A 1 88 ? -4.319 2.037 7.071 1.00 96.81 88 ALA A N 1
ATOM 659 C CA . ALA A 1 88 ? -4.933 0.939 7.810 1.00 96.81 88 ALA A CA 1
ATOM 660 C C . ALA A 1 88 ? -5.294 1.337 9.248 1.00 96.81 88 ALA A C 1
ATOM 662 O O . ALA A 1 88 ? -6.392 1.015 9.714 1.00 96.81 88 ALA A O 1
ATOM 663 N N . ALA A 1 89 ? -4.403 2.048 9.946 1.00 96.88 89 ALA A N 1
ATOM 664 C CA . ALA A 1 89 ? -4.624 2.525 11.306 1.00 96.88 89 ALA A CA 1
ATOM 665 C C . ALA A 1 89 ? -5.802 3.508 11.363 1.00 96.88 89 ALA A C 1
ATOM 667 O O . ALA A 1 89 ? -6.727 3.307 12.153 1.00 96.88 89 ALA A O 1
ATOM 668 N N . LEU A 1 90 ? -5.824 4.505 10.473 1.00 97.06 90 LEU A N 1
ATOM 669 C CA . LEU A 1 90 ? -6.914 5.478 10.371 1.00 97.06 90 LEU A CA 1
ATOM 670 C C . LEU A 1 90 ? -8.252 4.796 10.067 1.00 97.06 90 LEU A C 1
ATOM 672 O O . LEU A 1 90 ? -9.226 4.992 10.797 1.00 97.06 90 LEU A O 1
ATOM 676 N N . GLY A 1 91 ? -8.299 3.939 9.042 1.00 95.56 91 GLY A N 1
ATOM 677 C CA . GLY A 1 91 ? -9.512 3.202 8.679 1.00 95.56 91 GLY A CA 1
ATOM 678 C C . GLY A 1 91 ? -10.034 2.337 9.831 1.00 95.56 91 GLY A C 1
ATOM 679 O O . GLY A 1 91 ? -11.237 2.304 10.098 1.00 95.56 91 GLY A O 1
ATOM 680 N N . SER A 1 92 ? -9.126 1.701 10.573 1.00 94.69 92 SER A N 1
ATOM 681 C CA . SER A 1 92 ? -9.457 0.864 11.730 1.00 94.69 92 SER A CA 1
ATOM 682 C C . SER A 1 92 ? -10.003 1.667 12.909 1.00 94.69 92 SER A C 1
ATOM 684 O O . SER A 1 92 ? -10.978 1.244 13.535 1.00 94.69 92 SER A O 1
ATOM 686 N N . VAL A 1 93 ? -9.402 2.820 13.216 1.00 95.56 93 VAL A N 1
ATOM 687 C CA . VAL A 1 93 ? -9.881 3.725 14.271 1.00 95.56 93 VAL A CA 1
ATOM 688 C C . VAL A 1 93 ? -11.277 4.2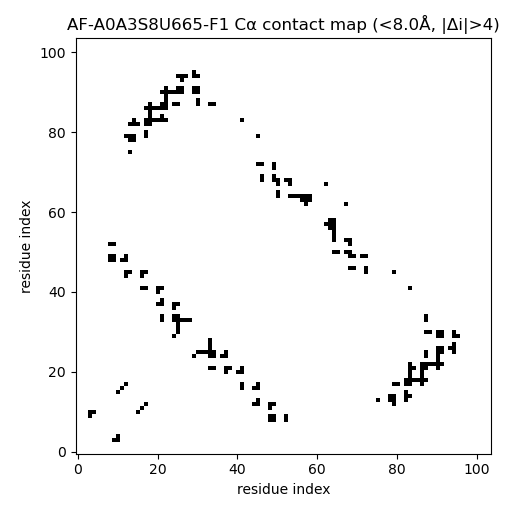33 13.926 1.00 95.56 93 VAL A C 1
ATOM 690 O O . VAL A 1 93 ? -12.192 4.081 14.733 1.00 95.56 93 VAL A O 1
ATOM 693 N N . ILE A 1 94 ? -11.483 4.738 12.707 1.00 94.25 94 ILE A N 1
ATOM 694 C CA . ILE A 1 94 ? -12.788 5.254 12.271 1.00 94.25 94 ILE A CA 1
ATOM 695 C C . ILE A 1 94 ? -13.856 4.154 12.321 1.00 94.25 94 ILE A C 1
ATOM 697 O O . ILE A 1 94 ? -14.966 4.385 12.805 1.00 94.25 94 ILE A O 1
ATOM 701 N N . TRP A 1 95 ? -13.532 2.941 11.869 1.00 93.69 95 TRP A N 1
ATOM 702 C CA . TRP A 1 95 ? -14.450 1.805 11.943 1.00 93.69 95 TRP A CA 1
ATOM 703 C C . TRP A 1 95 ? -14.854 1.473 13.386 1.00 93.69 95 TRP A C 1
ATOM 705 O O . TRP A 1 95 ? -16.038 1.248 13.658 1.00 93.69 95 TRP A O 1
ATOM 715 N N . LYS A 1 96 ? -13.896 1.484 14.326 1.00 92.25 96 LYS A N 1
ATOM 716 C CA . LYS A 1 96 ? -14.173 1.255 15.753 1.00 92.25 96 LYS A CA 1
ATOM 717 C C . LYS A 1 96 ? -15.085 2.340 16.323 1.00 92.25 96 LYS A C 1
ATOM 719 O O . LYS A 1 96 ? -16.064 2.000 16.983 1.00 92.25 96 LYS A O 1
ATOM 724 N N . LEU A 1 97 ? -14.817 3.613 16.024 1.00 93.19 97 LEU A N 1
ATOM 725 C CA . LEU A 1 97 ? -15.645 4.734 16.484 1.00 93.19 97 LEU A CA 1
ATOM 726 C C . LEU A 1 97 ? -17.093 4.614 15.984 1.00 93.19 97 LEU A C 1
ATOM 728 O O . LEU A 1 97 ? -18.024 4.757 16.773 1.00 93.19 97 LEU A O 1
ATOM 732 N N . ARG A 1 98 ? -17.294 4.243 14.710 1.00 90.62 98 ARG A N 1
ATOM 733 C CA . ARG A 1 98 ? -18.635 4.033 14.127 1.00 90.62 98 ARG A CA 1
ATOM 734 C C . ARG A 1 98 ? -19.427 2.922 14.815 1.00 90.62 98 ARG A C 1
ATOM 736 O O . ARG A 1 98 ? -20.639 3.034 14.941 1.00 90.62 98 ARG A O 1
ATOM 743 N N . ARG A 1 99 ? -18.765 1.847 15.254 1.00 81.88 99 ARG A N 1
ATOM 744 C CA . ARG A 1 99 ? -19.434 0.754 15.982 1.00 81.88 99 ARG A CA 1
ATOM 745 C C . ARG A 1 99 ? -19.628 1.040 17.465 1.00 81.88 99 ARG A C 1
ATOM 747 O O . ARG A 1 99 ? -20.591 0.546 18.040 1.00 81.88 99 ARG A O 1
ATOM 754 N N . SER A 1 100 ? -18.736 1.812 18.079 1.00 71.69 100 SER A N 1
ATOM 755 C CA . SER A 1 100 ? -18.851 2.172 19.493 1.00 71.69 100 SER A CA 1
ATOM 756 C C . SER A 1 100 ? -19.941 3.218 19.735 1.00 71.69 100 SER A C 1
ATOM 758 O O . SER A 1 100 ? -20.607 3.154 20.760 1.00 71.69 100 SER A O 1
ATOM 760 N N . GLY A 1 101 ? -20.170 4.129 18.782 1.00 59.94 101 GLY A N 1
ATOM 761 C CA . GLY A 1 101 ? -21.247 5.126 18.846 1.00 59.94 101 GLY A CA 1
ATOM 762 C C . GLY A 1 101 ? -22.658 4.584 18.579 1.00 59.94 101 GLY A C 1
ATOM 763 O O . GLY A 1 101 ? -23.620 5.319 18.740 1.00 59.94 101 GLY A O 1
ATOM 764 N N . GLY A 1 102 ? -22.799 3.312 18.184 1.00 55.59 102 GLY A N 1
ATOM 765 C CA . GLY A 1 102 ? -24.094 2.648 17.971 1.00 55.59 102 GLY A CA 1
ATOM 766 C C . GLY A 1 102 ? -24.662 1.942 19.210 1.00 55.59 102 GLY A C 1
ATOM 767 O O . GLY A 1 102 ? -25.614 1.178 19.085 1.00 55.59 102 GLY A O 1
ATOM 768 N N . LYS A 1 103 ? -24.051 2.137 20.384 1.00 48.72 103 LYS A N 1
ATOM 769 C CA . LYS A 1 103 ? -24.568 1.694 21.685 1.00 48.72 103 LYS A CA 1
ATOM 770 C C . LYS A 1 103 ? -25.007 2.927 22.480 1.00 48.72 103 LYS A C 1
ATOM 772 O O . LYS A 1 103 ? -24.250 3.414 23.315 1.00 48.72 103 LYS A O 1
ATOM 777 N N . GLY A 1 104 ? -26.190 3.439 22.164 1.00 44.50 104 GLY A N 1
ATOM 778 C CA . GLY A 1 104 ? -26.895 4.496 22.887 1.00 44.50 104 GLY A CA 1
ATOM 779 C C . GLY A 1 104 ? -28.378 4.199 22.839 1.00 44.50 104 GLY A C 1
ATOM 780 O O . GLY A 1 104 ? -28.852 3.952 21.708 1.00 44.50 104 GLY A O 1
#

pLDDT: mean 86.61, std 13.94, range [42.72, 97.88]

Solvent-accessible surface area (backbone atoms only — not comparable to full-atom values): 5278 Å² total; per-residue (Å²): 138,74,66,59,83,76,37,72,57,53,38,36,33,33,43,48,49,20,15,50,42,16,18,54,32,3,45,73,60,28,53,76,57,5,48,65,66,18,50,59,58,30,54,51,51,33,40,52,40,37,39,70,69,42,67,94,55,69,44,100,84,69,42,45,41,69,60,50,14,52,49,49,55,61,72,49,35,70,51,23,50,51,26,22,50,51,16,30,50,53,14,26,52,54,33,50,51,62,60,59,68,70,74,123